Protein AF-A0A927PCP2-F1 (afdb_monomer_lite)

Sequence (183 aa):
MAFNLNYSAVYSHSNLFKKGDRIQKQPEGDLINIAMAGEIKGCAGSTKFDSDGLSLGCVSLVKDGVVENYFGSNRFGQYLGETPTGDMRCMQVSSGSVKEVKGNYLEVLSMSGLQVDFFNDYIGGEVRLAYWHEDDKVTPVTGVAISGKLSEVLNHISLSEQTAVHNGYTGPAKAVLSHMAIF

pLDDT: mean 95.2, std 3.71, range [65.19, 98.31]

Structure (mmCIF, N/CA/C/O backbone):
data_AF-A0A927PCP2-F1
#
_entry.id   AF-A0A927PCP2-F1
#
loop_
_atom_site.group_PDB
_atom_site.id
_atom_site.type_symbol
_atom_site.label_atom_id
_atom_site.label_alt_id
_atom_site.label_comp_id
_atom_site.label_asym_id
_atom_site.label_entity_id
_atom_site.label_seq_id
_atom_site.pdbx_PDB_ins_code
_atom_site.Cartn_x
_atom_site.Cartn_y
_atom_site.Cartn_z
_atom_site.occupancy
_atom_site.B_iso_or_equiv
_atom_site.auth_seq_id
_atom_site.auth_comp_id
_atom_site.auth_asym_id
_atom_site.auth_atom_id
_atom_site.pdbx_PDB_model_num
ATOM 1 N N . MET A 1 1 ? -5.812 -1.232 1.367 1.00 65.19 1 MET A N 1
ATOM 2 C CA . MET A 1 1 ? -5.555 -2.082 2.549 1.00 65.19 1 MET A CA 1
ATOM 3 C C . MET A 1 1 ? -6.058 -1.468 3.853 1.00 65.19 1 MET A C 1
ATOM 5 O O . MET A 1 1 ? -6.936 -2.074 4.440 1.00 65.19 1 MET A O 1
ATOM 9 N N . ALA A 1 2 ? -5.608 -0.278 4.284 1.00 71.06 2 ALA A N 1
ATOM 10 C CA . ALA A 1 2 ? -6.050 0.299 5.567 1.00 71.06 2 ALA A CA 1
ATOM 11 C C . ALA A 1 2 ? -7.578 0.398 5.723 1.00 71.06 2 ALA A C 1
ATOM 13 O O . ALA A 1 2 ? -8.092 0.011 6.758 1.00 71.06 2 ALA A O 1
ATOM 14 N N . PHE A 1 3 ? -8.324 0.791 4.683 1.00 85.12 3 PHE A N 1
ATOM 15 C CA . PHE A 1 3 ? -9.796 0.815 4.743 1.00 85.12 3 PHE A CA 1
ATOM 16 C C . PHE A 1 3 ? -10.423 -0.529 5.162 1.00 85.12 3 PHE A C 1
ATOM 18 O O . PHE A 1 3 ? -11.436 -0.545 5.849 1.00 85.12 3 PHE A O 1
ATOM 25 N N . ASN A 1 4 ? -9.796 -1.656 4.810 1.00 92.00 4 ASN A N 1
ATOM 26 C CA . ASN A 1 4 ? -10.259 -2.981 5.213 1.00 92.00 4 ASN A CA 1
ATOM 27 C C . ASN A 1 4 ? -10.202 -3.188 6.736 1.00 92.00 4 ASN A C 1
ATOM 29 O O . ASN A 1 4 ? -11.000 -3.931 7.282 1.00 92.00 4 ASN A O 1
ATOM 33 N N . LEU A 1 5 ? -9.290 -2.497 7.417 1.00 96.19 5 LEU A N 1
ATOM 34 C CA . LEU A 1 5 ? -9.093 -2.550 8.865 1.00 96.19 5 LEU A CA 1
ATOM 35 C C . LEU A 1 5 ? -9.783 -1.378 9.583 1.00 96.19 5 LEU A C 1
ATOM 37 O O . LEU A 1 5 ? -9.513 -1.120 10.755 1.00 96.19 5 LEU A O 1
ATOM 41 N N . ASN A 1 6 ? -10.649 -0.634 8.887 1.00 97.06 6 ASN A N 1
ATOM 42 C CA . ASN A 1 6 ? -11.429 0.431 9.501 1.00 97.06 6 ASN A CA 1
ATOM 43 C C . ASN A 1 6 ? -12.640 -0.151 10.252 1.00 97.06 6 ASN A C 1
ATOM 45 O O . ASN A 1 6 ? -13.311 -1.046 9.741 1.00 97.06 6 ASN A O 1
ATOM 49 N N . TYR A 1 7 ? -12.976 0.395 11.422 1.00 97.56 7 TYR A N 1
ATOM 50 C CA . TYR A 1 7 ? -14.116 -0.031 12.236 1.00 97.56 7 TYR A CA 1
ATOM 51 C C . TYR A 1 7 ? -15.427 -0.064 11.448 1.00 97.56 7 TYR A C 1
ATOM 53 O O . TYR A 1 7 ? -16.217 -0.985 11.632 1.00 97.56 7 TYR A O 1
ATOM 61 N N . SER A 1 8 ? -15.653 0.892 10.540 1.00 96.62 8 SER A N 1
ATOM 62 C CA . SER A 1 8 ? -16.855 0.890 9.697 1.00 96.62 8 SER A CA 1
ATOM 63 C C . SER A 1 8 ? -16.938 -0.356 8.813 1.00 96.62 8 SER A C 1
ATOM 65 O O . SER A 1 8 ? -17.989 -0.988 8.772 1.00 96.62 8 SER A O 1
ATOM 67 N N . ALA A 1 9 ? -15.825 -0.753 8.187 1.00 96.75 9 ALA A N 1
ATOM 68 C CA . ALA A 1 9 ? -15.740 -1.933 7.330 1.00 96.75 9 ALA A CA 1
ATOM 69 C C . ALA A 1 9 ? -15.866 -3.243 8.123 1.00 96.75 9 ALA A C 1
ATOM 71 O O . ALA A 1 9 ? -16.466 -4.201 7.636 1.00 96.75 9 ALA A O 1
ATOM 72 N N . VAL A 1 10 ? -15.315 -3.279 9.343 1.00 97.31 10 VAL A N 1
ATOM 73 C CA . VAL A 1 10 ? -15.440 -4.423 10.260 1.00 97.31 10 VAL A CA 1
ATOM 74 C C . VAL A 1 10 ? -16.887 -4.589 10.720 1.00 97.31 10 VAL A C 1
ATOM 76 O O . VAL A 1 10 ? -17.427 -5.693 10.675 1.00 97.31 10 VAL A O 1
ATOM 79 N N . TYR A 1 11 ? -17.534 -3.490 11.115 1.00 97.31 11 TYR A N 1
ATOM 80 C CA . TYR A 1 11 ? -18.927 -3.484 11.554 1.00 97.31 11 TYR A CA 1
ATOM 81 C C . TYR A 1 11 ? -19.891 -3.905 10.440 1.00 97.31 11 TYR A C 1
ATOM 83 O O . TYR A 1 11 ? -20.804 -4.687 10.684 1.00 97.31 11 TYR A O 1
ATOM 91 N N . SER A 1 12 ? -19.678 -3.438 9.206 1.00 96.75 12 SER A N 1
ATOM 92 C CA . SER A 1 12 ? -20.493 -3.835 8.052 1.00 96.75 12 SER A CA 1
ATOM 93 C C . SER A 1 12 ? -20.141 -5.209 7.476 1.00 96.75 12 SER A C 1
ATOM 95 O O . SER A 1 12 ? -20.720 -5.593 6.463 1.00 96.75 12 SER A O 1
ATOM 97 N N . HIS A 1 13 ? -19.187 -5.934 8.073 1.00 95.31 13 HIS A N 1
ATOM 98 C CA . HIS A 1 13 ? -18.687 -7.225 7.586 1.00 95.31 13 HIS A CA 1
ATOM 99 C C . HIS A 1 13 ? -18.197 -7.199 6.128 1.00 95.31 13 HIS A C 1
ATOM 101 O O . HIS A 1 13 ? -18.255 -8.203 5.421 1.00 95.31 13 HIS A O 1
ATOM 107 N N . SER A 1 14 ? -17.709 -6.044 5.672 1.00 93.94 14 SER A N 1
ATOM 108 C CA . SER A 1 14 ? -17.105 -5.880 4.345 1.00 93.94 14 SER A CA 1
ATOM 109 C C . SER A 1 14 ? -15.580 -5.965 4.387 1.00 93.94 14 SER A C 1
ATOM 111 O O . SER A 1 14 ? -14.922 -5.857 3.351 1.00 93.94 14 SER A O 1
ATOM 113 N N . ASN A 1 15 ? -14.995 -6.101 5.580 1.00 94.56 15 ASN A N 1
ATOM 114 C CA . ASN A 1 15 ? -13.576 -6.370 5.724 1.00 94.56 15 ASN A CA 1
ATOM 115 C C . ASN A 1 15 ? -13.230 -7.796 5.279 1.00 94.56 15 ASN A C 1
ATOM 117 O O . ASN A 1 15 ? -14.027 -8.725 5.356 1.00 94.56 15 ASN A O 1
ATOM 121 N N . LEU A 1 16 ? -11.994 -7.945 4.828 1.00 92.94 16 LEU A N 1
ATOM 122 C CA . LEU A 1 16 ? -11.395 -9.194 4.377 1.00 92.94 16 LEU A CA 1
ATOM 123 C C . LEU A 1 16 ? -10.591 -9.833 5.494 1.00 92.94 16 LEU A C 1
ATOM 125 O O . LEU A 1 16 ? -10.661 -11.038 5.699 1.00 92.94 16 LEU A O 1
ATOM 129 N N . PHE A 1 17 ? -9.826 -9.001 6.197 1.00 95.06 17 PHE A N 1
ATOM 130 C CA . PHE A 1 17 ? -8.878 -9.434 7.202 1.00 95.06 17 PHE A CA 1
ATOM 131 C C . PHE A 1 17 ? -9.382 -9.117 8.598 1.00 95.06 17 PHE A C 1
ATOM 133 O O . PHE A 1 17 ? -9.967 -8.056 8.848 1.00 95.06 17 PHE A O 1
ATOM 140 N N . LYS A 1 18 ? -9.108 -10.037 9.514 1.00 96.38 18 LYS A N 1
ATOM 141 C CA . LYS A 1 18 ? -9.358 -9.910 10.941 1.00 96.38 18 LYS A CA 1
ATOM 142 C C . LYS A 1 18 ? -8.046 -9.789 11.713 1.00 96.38 18 LYS A C 1
ATOM 144 O O . LYS A 1 18 ? -6.991 -10.171 11.217 1.00 96.38 18 LYS A O 1
ATOM 149 N N . LYS A 1 19 ? -8.106 -9.280 12.947 1.00 97.38 19 LYS A N 1
ATOM 150 C CA . LYS A 1 19 ? -6.966 -9.318 13.881 1.00 97.38 19 LYS A CA 1
ATOM 151 C C . LYS A 1 19 ? -6.418 -10.749 13.979 1.00 97.38 19 LYS A C 1
ATOM 153 O O . LYS A 1 19 ? -7.185 -11.689 14.171 1.00 97.38 19 LYS A O 1
ATOM 158 N N . GLY A 1 20 ? -5.102 -10.893 13.848 1.00 98.00 20 GLY A N 1
ATOM 159 C CA . GLY A 1 20 ? -4.393 -12.172 13.805 1.00 98.00 20 GLY A CA 1
ATOM 160 C C . GLY A 1 20 ? -4.221 -12.769 12.404 1.00 98.00 20 GLY A C 1
ATOM 161 O O . GLY A 1 20 ? -3.394 -13.668 12.240 1.00 98.00 20 GLY A O 1
ATOM 162 N N . ASP A 1 21 ? -4.932 -12.269 11.388 1.00 97.25 21 ASP A N 1
ATOM 163 C CA . ASP A 1 21 ? -4.753 -12.753 10.021 1.00 97.25 21 ASP A CA 1
ATOM 164 C C . ASP A 1 21 ? -3.398 -12.326 9.458 1.00 97.25 21 ASP A C 1
ATOM 166 O O . ASP A 1 21 ? -2.909 -11.213 9.676 1.00 97.25 21 ASP A O 1
ATOM 170 N N . ARG A 1 22 ? -2.800 -13.230 8.682 1.00 96.06 22 ARG A N 1
ATOM 171 C CA . ARG A 1 22 ? -1.542 -12.998 7.975 1.00 96.06 22 ARG A CA 1
ATOM 172 C C . ARG A 1 22 ? -1.822 -12.467 6.579 1.00 96.06 22 ARG A C 1
ATOM 174 O O . ARG A 1 22 ? -2.447 -13.152 5.771 1.00 96.06 22 ARG A O 1
ATOM 181 N N . ILE A 1 23 ? -1.303 -11.282 6.287 1.00 94.38 23 ILE A N 1
ATOM 182 C CA . ILE A 1 23 ? -1.322 -10.696 4.943 1.00 94.38 23 ILE A CA 1
ATOM 183 C C . ILE A 1 23 ? -0.157 -11.247 4.123 1.00 94.38 23 ILE A C 1
ATOM 185 O O . ILE A 1 23 ? -0.325 -11.559 2.947 1.00 94.38 23 ILE A O 1
ATOM 189 N N . GLN A 1 24 ? 1.001 -11.420 4.765 1.00 95.38 24 GLN A N 1
ATOM 190 C CA . GLN A 1 24 ? 2.142 -12.149 4.216 1.00 95.38 24 GLN A CA 1
ATOM 191 C C . GLN A 1 24 ? 2.174 -13.543 4.844 1.00 95.38 24 GLN A C 1
ATOM 193 O O . GLN A 1 24 ? 2.356 -13.697 6.054 1.00 95.38 24 GLN A O 1
ATOM 198 N N . LYS A 1 25 ? 1.945 -14.581 4.035 1.00 93.50 25 LYS A N 1
ATOM 199 C CA . LYS A 1 25 ? 1.872 -15.965 4.535 1.00 93.50 25 LYS A CA 1
ATOM 200 C C . LYS A 1 25 ? 3.260 -16.568 4.721 1.00 93.50 25 LYS A C 1
ATOM 202 O O . LYS A 1 25 ? 3.492 -17.250 5.717 1.00 93.50 25 LYS A O 1
ATOM 207 N N . GLN A 1 26 ? 4.146 -16.319 3.762 1.00 94.38 26 GLN A N 1
ATOM 208 C CA . GLN A 1 26 ? 5.502 -16.860 3.688 1.00 94.38 26 GLN A CA 1
ATOM 209 C C . GLN A 1 26 ? 6.422 -15.758 3.147 1.00 94.38 26 GLN A C 1
ATOM 211 O O . GLN A 1 26 ? 6.772 -15.787 1.974 1.00 94.38 26 GLN A O 1
ATOM 216 N N . PRO A 1 27 ? 6.714 -14.719 3.951 1.00 95.62 27 PRO A N 1
ATOM 217 C CA . PRO A 1 27 ? 7.514 -13.596 3.487 1.00 95.62 27 PRO A CA 1
ATOM 218 C C . PRO A 1 27 ? 8.968 -14.020 3.255 1.00 95.62 27 PRO A C 1
ATOM 220 O O . PRO A 1 27 ? 9.615 -14.555 4.155 1.00 95.62 27 PRO A O 1
ATOM 223 N N . GLU A 1 28 ? 9.470 -13.730 2.061 1.00 96.12 28 GLU A N 1
ATOM 224 C CA . GLU A 1 28 ? 10.886 -13.797 1.682 1.00 96.12 28 GLU A CA 1
ATOM 225 C C . GLU A 1 28 ? 11.480 -12.393 1.456 1.00 96.12 28 GLU A C 1
ATOM 227 O O . GLU A 1 28 ? 12.696 -12.216 1.498 1.00 96.12 28 GLU A O 1
ATOM 232 N N . GLY A 1 29 ? 10.620 -11.393 1.237 1.00 95.31 29 GLY A N 1
ATOM 233 C CA . GLY A 1 29 ? 10.967 -9.977 1.159 1.00 95.31 29 GLY A CA 1
ATOM 234 C C . GLY A 1 29 ? 10.813 -9.231 2.490 1.00 95.31 29 GLY A C 1
ATOM 235 O O . GLY A 1 29 ? 10.796 -9.818 3.574 1.00 95.31 29 GLY A O 1
ATOM 236 N N . ASP A 1 30 ? 10.678 -7.909 2.401 1.00 97.25 30 ASP A N 1
ATOM 237 C CA . ASP A 1 30 ? 10.494 -7.041 3.560 1.00 97.25 30 ASP A CA 1
ATOM 238 C C . ASP A 1 30 ? 9.133 -7.290 4.231 1.00 97.25 30 ASP A C 1
ATOM 240 O O . ASP A 1 30 ? 8.088 -7.443 3.585 1.00 97.25 30 ASP A O 1
ATOM 244 N N . LEU A 1 31 ? 9.133 -7.284 5.564 1.00 97.38 31 LEU A N 1
ATOM 245 C CA . LEU A 1 31 ? 7.914 -7.418 6.352 1.00 97.38 31 LEU A CA 1
ATOM 246 C C . LEU A 1 31 ? 7.094 -6.126 6.322 1.00 97.38 31 LEU A C 1
ATOM 248 O O . LEU A 1 31 ? 7.558 -5.043 6.696 1.00 97.38 31 LEU A O 1
ATOM 252 N N . ILE A 1 32 ? 5.830 -6.259 5.932 1.00 96.88 32 ILE A N 1
ATOM 253 C CA . ILE A 1 32 ? 4.899 -5.144 5.826 1.00 96.88 32 ILE A CA 1
ATOM 254 C C . ILE A 1 32 ? 4.478 -4.711 7.225 1.00 96.88 32 ILE A C 1
ATOM 256 O O . ILE A 1 32 ? 3.895 -5.474 7.996 1.00 96.88 32 ILE A O 1
ATOM 260 N N . ASN A 1 33 ? 4.732 -3.441 7.514 1.00 98.06 33 ASN A N 1
ATOM 261 C CA . ASN A 1 33 ? 4.325 -2.772 8.736 1.00 98.06 33 ASN A CA 1
ATOM 262 C C . ASN A 1 33 ? 3.544 -1.512 8.355 1.00 98.06 33 ASN A C 1
ATOM 264 O O . ASN A 1 33 ? 4.055 -0.672 7.610 1.00 98.06 33 ASN A O 1
ATOM 268 N N . ILE A 1 34 ? 2.300 -1.405 8.826 1.00 97.94 34 ILE A N 1
ATOM 269 C CA . ILE A 1 34 ? 1.374 -0.320 8.485 1.00 97.94 34 ILE A CA 1
ATOM 270 C C . ILE A 1 34 ? 0.776 0.246 9.765 1.00 97.94 34 ILE A C 1
ATOM 272 O O . ILE A 1 34 ? 0.205 -0.492 10.566 1.00 97.94 34 ILE A O 1
ATOM 276 N N . ALA A 1 35 ? 0.819 1.564 9.906 1.00 98.00 35 ALA A N 1
ATOM 277 C CA . ALA A 1 35 ? 0.132 2.299 10.955 1.00 98.00 35 ALA A CA 1
ATOM 278 C C . ALA A 1 35 ? -0.773 3.387 10.366 1.00 98.00 35 ALA A C 1
ATOM 280 O O . ALA A 1 35 ? -0.564 3.863 9.249 1.00 98.00 35 ALA A O 1
ATOM 281 N N . MET A 1 36 ? -1.773 3.796 11.141 1.00 97.56 36 MET A N 1
ATOM 282 C CA . MET A 1 36 ? -2.520 5.030 10.911 1.00 97.56 36 MET A CA 1
ATOM 283 C C . MET A 1 36 ? -2.173 6.022 12.012 1.00 97.56 36 MET A C 1
ATOM 285 O O . MET A 1 36 ? -2.083 5.639 13.177 1.00 97.56 36 MET A O 1
ATOM 289 N N . ALA A 1 37 ? -1.991 7.288 11.652 1.00 96.56 37 ALA A N 1
ATOM 290 C CA . ALA A 1 37 ? -1.670 8.350 12.591 1.00 96.56 37 ALA A CA 1
ATOM 291 C C . ALA A 1 37 ? -2.531 9.594 12.361 1.00 96.56 37 ALA A C 1
ATOM 293 O O . ALA A 1 37 ? -2.965 9.890 11.241 1.00 96.56 37 ALA A O 1
ATOM 294 N N . GLY A 1 38 ? -2.758 10.328 13.447 1.00 95.81 38 GLY A N 1
ATOM 295 C CA . GLY A 1 38 ? -3.403 11.633 13.435 1.00 95.81 38 GLY A CA 1
ATOM 296 C C . GLY A 1 38 ? -2.536 12.712 12.812 1.00 95.81 38 GLY A C 1
ATOM 297 O O . GLY A 1 38 ? -3.034 13.539 12.059 1.00 95.81 38 GLY A O 1
ATOM 298 N N . GLU A 1 39 ? -1.232 12.688 13.082 1.00 94.12 39 GLU A N 1
ATOM 299 C CA . GLU A 1 39 ? -0.318 13.747 12.672 1.00 94.12 39 GLU A CA 1
ATOM 300 C C . GLU A 1 39 ? 1.011 13.182 12.173 1.00 94.12 39 GLU A C 1
ATOM 302 O O . GLU A 1 39 ? 1.731 12.489 12.889 1.00 94.12 39 GLU A O 1
ATOM 307 N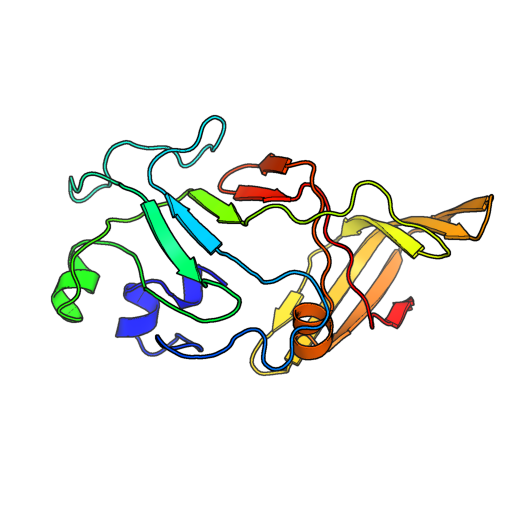 N . ILE A 1 40 ? 1.348 13.531 10.933 1.00 94.69 40 ILE A N 1
ATOM 308 C CA . ILE A 1 40 ? 2.630 13.246 10.292 1.00 94.69 40 ILE A CA 1
ATOM 309 C C . ILE A 1 40 ? 3.094 14.510 9.567 1.00 94.69 40 ILE A C 1
ATOM 311 O O . ILE A 1 40 ? 2.347 15.127 8.800 1.00 94.69 40 ILE A O 1
ATOM 315 N N . LYS A 1 41 ? 4.353 14.904 9.773 1.00 92.44 41 LYS A N 1
ATOM 316 C CA . LYS A 1 41 ? 4.931 16.077 9.105 1.00 92.44 41 LYS A CA 1
ATOM 317 C C . LYS A 1 41 ? 4.823 15.937 7.579 1.00 92.44 41 LYS A C 1
ATOM 319 O O . LYS A 1 41 ? 5.326 14.977 7.008 1.00 92.44 41 LYS A O 1
ATOM 324 N N . GLY A 1 42 ? 4.188 16.914 6.931 1.00 91.69 42 GLY A N 1
ATOM 325 C CA . GLY A 1 42 ? 3.993 16.948 5.476 1.00 91.69 42 GLY A CA 1
ATOM 326 C C . GLY A 1 42 ? 2.785 16.158 4.957 1.00 91.69 42 GLY A C 1
ATOM 327 O O . GLY A 1 42 ? 2.447 16.303 3.786 1.00 91.69 42 GLY A O 1
ATOM 328 N N . CYS A 1 43 ? 2.113 15.359 5.795 1.00 94.12 43 CYS A N 1
ATOM 329 C CA . CYS A 1 43 ? 0.882 14.672 5.409 1.00 94.12 43 CYS A CA 1
ATOM 330 C C . CYS A 1 43 ? -0.289 15.666 5.395 1.00 94.12 43 CYS A C 1
ATOM 332 O O . CYS A 1 43 ? -0.540 16.356 6.384 1.00 94.12 43 CYS A O 1
ATOM 334 N N . ALA A 1 44 ? -1.035 15.714 4.292 1.00 92.62 44 ALA A N 1
ATOM 335 C CA . ALA A 1 44 ? -2.173 16.622 4.122 1.00 92.62 44 ALA A CA 1
ATOM 336 C C . ALA A 1 44 ? -3.361 16.278 5.042 1.00 92.62 44 ALA A C 1
ATOM 338 O O . ALA A 1 44 ? -4.209 17.124 5.305 1.00 92.62 44 ALA A O 1
ATOM 339 N N . GLY A 1 45 ? -3.427 15.032 5.523 1.00 91.75 45 GLY A N 1
ATOM 340 C CA . GLY A 1 45 ? -4.465 14.547 6.435 1.00 91.75 45 GLY A CA 1
ATOM 341 C C . GLY A 1 45 ? -4.195 14.822 7.916 1.00 91.75 45 GLY A C 1
ATOM 342 O O . GLY A 1 45 ? -4.993 14.390 8.745 1.00 91.75 45 GLY A O 1
ATOM 343 N N . SER A 1 46 ? -3.087 15.491 8.249 1.00 95.62 46 SER A N 1
ATOM 344 C CA . SER A 1 46 ? -2.668 15.696 9.634 1.00 95.62 46 SER A CA 1
ATOM 345 C C . SER A 1 46 ? -3.633 16.592 10.408 1.00 95.62 46 SER A C 1
ATOM 347 O O . SER A 1 46 ? -3.881 17.734 10.026 1.00 95.62 46 SER A O 1
ATOM 349 N N . THR A 1 47 ? -4.136 16.091 11.533 1.00 95.06 47 THR A N 1
ATOM 350 C CA . THR A 1 47 ? -4.980 16.827 12.477 1.00 95.06 47 THR A CA 1
ATOM 351 C C . THR A 1 47 ? -4.789 16.295 13.897 1.00 95.06 47 THR A C 1
ATOM 353 O O . THR A 1 47 ? -4.445 15.135 14.110 1.00 95.06 47 THR A O 1
ATOM 356 N N . LYS A 1 48 ? -5.017 17.151 14.896 1.00 93.75 48 LYS A N 1
ATOM 357 C CA . LYS A 1 48 ? -4.915 16.783 16.317 1.00 93.75 48 LYS A CA 1
ATOM 358 C C . LYS A 1 48 ? -6.157 16.057 16.830 1.00 93.75 48 LYS A C 1
ATOM 360 O O . LYS A 1 48 ? -6.057 15.302 17.793 1.00 93.75 48 LYS A O 1
ATOM 365 N N . PHE A 1 49 ? -7.305 16.297 16.205 1.00 95.69 49 PHE A N 1
ATOM 366 C CA . PHE A 1 49 ? -8.580 15.685 16.557 1.00 95.69 49 PHE A CA 1
ATOM 367 C C . PHE A 1 49 ? -9.470 15.501 15.324 1.00 95.69 49 PHE A C 1
ATOM 369 O O . PHE A 1 49 ? -9.286 16.188 14.313 1.00 95.69 49 PHE A O 1
ATOM 376 N N . ASP A 1 50 ? -10.406 14.558 15.399 1.00 94.81 50 ASP A N 1
ATOM 377 C CA . ASP A 1 50 ? -11.402 14.311 14.352 1.00 94.81 50 ASP A CA 1
ATOM 378 C C . ASP A 1 50 ? -12.715 15.088 14.572 1.00 94.81 50 ASP A C 1
ATOM 380 O O . ASP A 1 50 ? -12.829 15.929 15.466 1.00 94.81 50 ASP A O 1
ATOM 384 N N . SER A 1 51 ? -13.719 14.829 13.729 1.00 94.12 51 SER A N 1
ATOM 385 C CA . SER A 1 51 ? -15.032 15.481 13.803 1.00 94.12 51 SER A CA 1
ATOM 386 C C . SER A 1 51 ? -15.848 15.119 15.046 1.00 94.12 51 SER A C 1
ATOM 388 O O . SER A 1 51 ? -16.778 15.853 15.374 1.00 94.12 51 SER A O 1
ATOM 390 N N . ASP A 1 52 ? -15.507 14.026 15.731 1.00 93.56 52 ASP A N 1
ATOM 391 C CA . ASP A 1 52 ? -16.137 13.618 16.990 1.00 93.56 52 ASP A CA 1
ATOM 392 C C . ASP A 1 52 ? -15.437 14.264 18.205 1.00 93.56 52 ASP A C 1
ATOM 394 O O . ASP A 1 52 ? -15.877 14.095 19.343 1.00 93.56 52 ASP A O 1
ATOM 398 N N . GLY A 1 53 ? -14.348 15.013 17.978 1.00 94.81 53 GLY A N 1
ATOM 399 C CA . GLY A 1 53 ? -13.533 15.637 19.019 1.00 94.81 53 GLY A CA 1
ATOM 400 C C . GLY A 1 53 ? -12.539 14.682 19.687 1.00 94.81 53 GLY A C 1
ATOM 401 O O . GLY A 1 53 ? -11.952 15.038 20.711 1.00 94.81 53 GLY A O 1
ATOM 402 N N . LEU A 1 54 ? -12.325 13.481 19.134 1.00 95.38 54 LEU A N 1
ATOM 403 C CA . LEU A 1 54 ? -11.339 12.535 19.656 1.00 95.38 54 LEU A CA 1
ATOM 404 C C . LEU A 1 54 ? -9.929 12.992 19.306 1.00 95.38 54 LEU A C 1
ATOM 406 O O . LEU A 1 54 ? -9.639 13.295 18.152 1.00 95.38 54 LEU A O 1
ATOM 410 N N . SER A 1 55 ? -9.034 12.988 20.294 1.00 95.56 55 SER A N 1
ATOM 411 C CA . SER A 1 55 ? -7.608 13.221 20.052 1.00 95.56 55 SER A CA 1
ATOM 412 C C . SER A 1 55 ? -7.009 12.066 19.257 1.00 95.56 55 SER A C 1
ATOM 414 O O . SER A 1 55 ? -7.187 10.904 19.620 1.00 95.56 55 SER A O 1
ATOM 416 N N . LEU A 1 56 ? -6.279 12.387 18.190 1.00 96.62 56 LEU A N 1
ATOM 417 C CA . LEU A 1 56 ? -5.713 11.384 17.296 1.00 96.62 56 LEU A CA 1
ATOM 418 C C . LEU A 1 56 ? -4.271 11.051 17.679 1.00 96.62 56 LEU A C 1
ATOM 420 O O . LEU A 1 56 ? -3.408 11.926 17.748 1.00 96.62 56 LEU A O 1
ATOM 424 N N . GLY A 1 57 ? -4.022 9.763 17.908 1.00 95.25 57 GLY A N 1
ATOM 425 C CA . GLY A 1 57 ? -2.701 9.215 18.206 1.00 95.25 57 GLY A CA 1
ATOM 426 C C . GLY A 1 57 ? -2.072 8.520 17.000 1.00 95.25 57 GLY A C 1
ATOM 427 O O . GLY A 1 57 ? -2.157 8.992 15.868 1.00 95.25 57 GLY A O 1
ATOM 428 N N . CYS A 1 58 ? -1.436 7.379 17.256 1.00 96.19 58 CYS A N 1
ATOM 429 C CA . CYS A 1 58 ? -0.908 6.472 16.243 1.00 96.19 58 CYS A CA 1
ATOM 430 C C . CYS A 1 58 ? -1.299 5.039 16.611 1.00 96.19 58 CYS A C 1
ATOM 432 O O . CYS A 1 58 ? -1.200 4.656 17.778 1.00 96.19 58 CYS A O 1
ATOM 434 N N . VAL A 1 59 ? -1.753 4.262 15.630 1.00 97.44 59 VAL A N 1
ATOM 435 C CA . VAL A 1 59 ? -2.203 2.879 15.809 1.00 97.4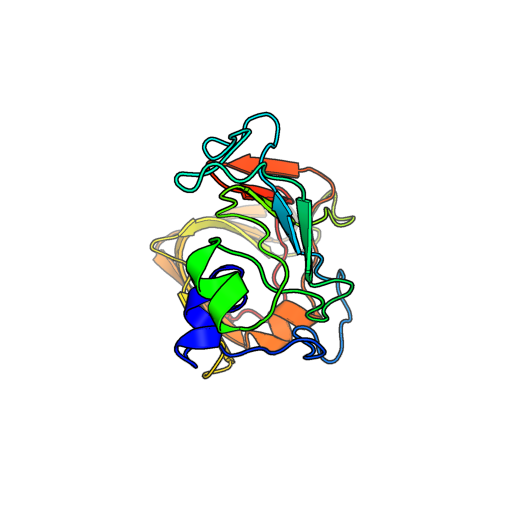4 59 VAL A CA 1
ATOM 436 C C . VAL A 1 59 ? -1.544 1.993 14.763 1.00 97.44 59 VAL A C 1
ATOM 438 O O . VAL A 1 59 ? -1.740 2.182 13.561 1.00 97.44 59 VAL A O 1
ATOM 441 N N . SER A 1 60 ? -0.785 1.004 15.236 1.00 97.88 60 SER A N 1
ATOM 442 C CA . SER A 1 60 ? -0.241 -0.081 14.416 1.00 97.88 60 SER A CA 1
ATOM 443 C C . SER A 1 60 ? -1.382 -0.985 13.951 1.00 97.88 60 SER A C 1
ATOM 445 O O . SER A 1 60 ? -2.071 -1.583 14.776 1.00 97.88 60 SER A O 1
ATOM 447 N N . LEU A 1 61 ? -1.614 -1.050 12.639 1.00 98.06 61 LEU A N 1
ATOM 448 C CA . LEU A 1 61 ? -2.647 -1.888 12.028 1.00 98.06 61 LEU A CA 1
ATOM 449 C C . LEU A 1 61 ? -2.097 -3.239 11.589 1.00 98.06 61 LEU A C 1
ATOM 451 O O . LEU A 1 61 ? -2.753 -4.262 11.767 1.00 98.06 61 LEU A O 1
ATOM 455 N N . VAL A 1 62 ? -0.909 -3.227 10.990 1.00 98.31 62 VAL A N 1
ATOM 456 C CA . VAL A 1 62 ? -0.206 -4.418 10.525 1.00 98.31 62 VAL A CA 1
ATOM 457 C C . VAL A 1 62 ? 1.195 -4.369 11.088 1.00 98.31 62 VAL A C 1
ATOM 459 O O . VAL A 1 62 ? 1.898 -3.379 10.881 1.00 98.31 62 VAL A O 1
ATOM 462 N N . LYS A 1 63 ? 1.593 -5.447 11.751 1.00 98.25 63 LYS A N 1
ATOM 463 C CA . LYS A 1 63 ? 2.928 -5.628 12.294 1.00 98.25 63 LYS A CA 1
ATOM 464 C C . LYS A 1 63 ? 3.499 -6.942 11.795 1.00 98.25 63 LYS A C 1
ATOM 466 O O . LYS A 1 63 ? 2.856 -7.981 11.926 1.00 98.25 63 LYS A O 1
ATOM 471 N N . ASP A 1 64 ? 4.684 -6.881 11.203 1.00 97.25 64 ASP A N 1
ATOM 472 C CA . ASP A 1 64 ? 5.396 -8.044 10.673 1.00 97.25 64 ASP A CA 1
ATOM 473 C C . ASP A 1 64 ? 4.527 -8.916 9.741 1.00 97.25 64 ASP A C 1
ATOM 475 O O . ASP A 1 64 ? 4.511 -10.145 9.823 1.00 97.25 64 ASP A O 1
ATOM 479 N N . GLY A 1 65 ? 3.739 -8.264 8.875 1.00 96.88 65 GLY A N 1
ATOM 480 C CA . GLY A 1 65 ? 2.826 -8.923 7.938 1.00 96.88 65 GLY A CA 1
ATOM 481 C C . GLY A 1 65 ? 1.535 -9.483 8.556 1.00 96.88 65 GLY A C 1
ATOM 482 O O . GLY A 1 65 ? 0.766 -10.140 7.848 1.00 96.88 65 GLY A O 1
ATOM 483 N N . VAL A 1 66 ? 1.266 -9.227 9.840 1.00 98.00 66 VAL A N 1
ATOM 484 C CA . VAL A 1 66 ? 0.093 -9.719 10.585 1.00 98.00 66 VAL A CA 1
ATOM 485 C C . VAL A 1 66 ? -0.800 -8.559 11.016 1.00 98.00 66 VAL A C 1
ATOM 487 O O . VAL A 1 66 ? -0.311 -7.538 11.493 1.00 98.00 66 VAL A O 1
ATOM 490 N N . VAL A 1 67 ? -2.118 -8.701 10.875 1.00 98.19 67 VAL A N 1
ATOM 491 C CA . VAL A 1 67 ? -3.077 -7.696 11.360 1.00 98.19 67 VAL A CA 1
ATOM 492 C C . VAL A 1 67 ? -3.087 -7.676 12.886 1.00 98.19 67 VAL A C 1
ATOM 494 O O . VAL A 1 67 ? -3.400 -8.679 13.524 1.00 98.19 67 VAL A O 1
ATOM 497 N N . GLU A 1 68 ? -2.803 -6.519 13.472 1.00 97.75 68 GLU A N 1
ATOM 498 C CA . GLU A 1 68 ? -2.740 -6.321 14.922 1.00 97.75 68 GLU A CA 1
ATOM 499 C C . GLU A 1 68 ? -3.991 -5.606 15.443 1.00 97.75 68 GLU A C 1
ATOM 501 O O . GLU A 1 68 ? -4.643 -6.083 16.373 1.00 97.75 68 GLU A O 1
ATOM 506 N N . ASN A 1 69 ? -4.368 -4.490 14.809 1.00 97.50 69 ASN A N 1
ATOM 507 C CA . ASN A 1 69 ? -5.482 -3.652 15.248 1.00 97.50 69 ASN A CA 1
ATOM 508 C C . ASN A 1 69 ? -6.380 -3.187 14.100 1.00 97.50 69 ASN A C 1
ATOM 510 O O . ASN A 1 69 ? -6.071 -3.316 12.915 1.00 97.50 69 ASN A O 1
ATOM 514 N N . TYR A 1 70 ? -7.497 -2.591 14.503 1.00 97.44 70 TYR A N 1
ATOM 515 C CA . TYR A 1 70 ? -8.376 -1.805 13.650 1.00 97.44 70 TYR A CA 1
ATOM 516 C C . TYR A 1 70 ? -8.319 -0.334 14.081 1.00 97.44 70 TYR A C 1
ATOM 518 O O . TYR A 1 70 ? -7.734 -0.005 15.114 1.00 97.44 70 TYR A O 1
ATOM 526 N N . PHE A 1 71 ? -8.935 0.549 13.301 1.00 97.12 71 PHE A N 1
ATOM 527 C CA . PHE A 1 71 ? -9.038 1.973 13.629 1.00 97.12 71 PHE A CA 1
ATOM 528 C C . PHE A 1 71 ? -10.338 2.588 13.117 1.00 97.12 71 PHE A C 1
ATOM 530 O O . PHE A 1 71 ? -10.947 2.074 12.184 1.00 97.12 71 PHE A O 1
ATOM 537 N N . GLY A 1 72 ? -10.724 3.742 13.647 1.00 95.50 72 GLY A N 1
ATOM 538 C CA . GLY A 1 72 ? -11.767 4.588 13.075 1.00 95.50 72 GLY A CA 1
ATOM 539 C C . GLY A 1 72 ? -12.541 5.390 14.115 1.00 95.50 72 GLY A C 1
ATOM 540 O O . GLY A 1 72 ? -12.184 5.428 15.295 1.00 95.50 72 GLY A O 1
ATOM 541 N N . SER A 1 73 ? -13.621 6.007 13.635 1.00 94.44 73 SER A N 1
ATOM 542 C CA . SER A 1 73 ? -14.517 6.901 14.375 1.00 94.44 73 SER A CA 1
ATOM 543 C C . SER A 1 73 ? -15.003 6.358 15.716 1.00 94.44 73 SER A C 1
ATOM 545 O O . SER A 1 73 ? -15.114 5.141 15.928 1.00 94.44 73 SER A O 1
ATOM 547 N N . ASN A 1 74 ? -15.428 7.288 16.574 1.00 96.44 74 ASN A N 1
ATOM 548 C CA . ASN A 1 74 ? -16.032 6.991 17.866 1.00 96.44 74 ASN A CA 1
ATOM 549 C C . ASN A 1 74 ? -17.211 6.024 17.748 1.00 96.44 74 ASN A C 1
ATOM 551 O O . ASN A 1 74 ? -17.268 5.004 18.435 1.00 96.44 74 ASN A O 1
ATOM 555 N N . ARG A 1 75 ? -18.136 6.329 16.832 1.00 96.06 75 ARG A N 1
ATOM 556 C CA . ARG A 1 75 ? -19.385 5.584 16.660 1.00 96.06 75 ARG A CA 1
ATOM 557 C C . ARG A 1 75 ? -19.141 4.092 16.438 1.00 96.06 75 ARG A C 1
ATOM 559 O O . ARG A 1 75 ? -19.711 3.267 17.144 1.00 96.06 75 ARG A O 1
ATOM 566 N N . PHE A 1 76 ? -18.309 3.744 15.456 1.00 97.00 76 PHE A N 1
ATOM 567 C CA . PHE A 1 76 ? -18.082 2.338 15.120 1.00 97.00 76 PHE A CA 1
ATOM 568 C C . PHE A 1 76 ? -17.186 1.625 16.134 1.00 97.00 76 PHE A C 1
ATOM 570 O O . PHE A 1 76 ? -17.409 0.443 16.379 1.00 97.00 76 PHE A O 1
ATOM 577 N N . GLY A 1 77 ? -16.239 2.333 16.766 1.00 96.56 77 GLY A N 1
ATOM 578 C CA . GLY A 1 77 ? -15.482 1.784 17.893 1.00 96.56 77 GLY A CA 1
ATOM 579 C C . GLY A 1 77 ? -16.418 1.311 19.008 1.00 96.56 77 GLY A C 1
ATOM 580 O O . GLY A 1 77 ? -16.363 0.152 19.412 1.00 96.56 77 GLY A O 1
ATOM 581 N N . GLN A 1 78 ? -17.381 2.153 19.403 1.00 96.75 78 GLN A N 1
ATOM 582 C CA . GLN A 1 78 ? -18.383 1.790 20.410 1.00 96.75 78 GLN A CA 1
ATOM 583 C C . GLN A 1 78 ? -19.273 0.617 19.985 1.00 96.75 78 GLN A C 1
ATOM 585 O O . GLN A 1 78 ? -19.530 -0.269 20.796 1.00 96.75 78 GLN A O 1
ATOM 590 N N . TYR A 1 79 ? -19.726 0.573 18.727 1.00 97.38 79 TYR A N 1
ATOM 591 C CA . TYR A 1 79 ? -20.554 -0.540 18.237 1.00 97.38 79 TYR A CA 1
ATOM 592 C C . TYR A 1 79 ? -19.827 -1.886 18.278 1.00 97.38 79 TYR A C 1
ATOM 594 O O . TYR A 1 79 ? -20.461 -2.915 18.496 1.00 97.38 79 TYR A O 1
ATOM 602 N N . LEU A 1 80 ? -18.510 -1.876 18.072 1.00 97.12 80 LEU A N 1
ATOM 603 C CA . LEU A 1 80 ? -17.664 -3.067 18.123 1.00 97.12 80 LEU A CA 1
ATOM 604 C C . LEU A 1 80 ? -17.151 -3.386 19.538 1.00 97.12 80 LEU A C 1
ATOM 606 O O . LEU A 1 80 ? -16.554 -4.442 19.730 1.00 97.12 80 LEU A O 1
ATOM 610 N N . GLY A 1 81 ? -17.364 -2.499 20.519 1.00 96.94 81 GLY A N 1
ATOM 611 C CA . GLY A 1 81 ? -16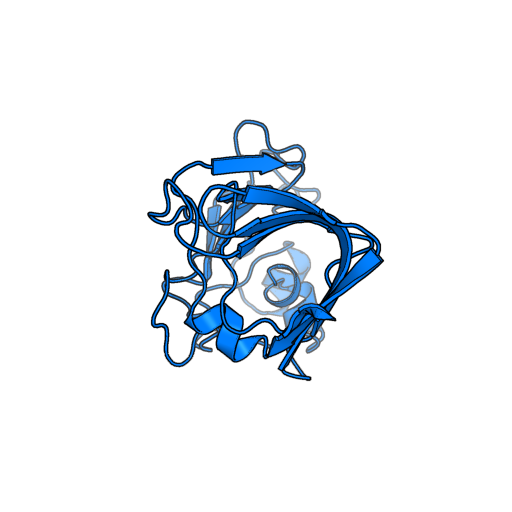.763 -2.607 21.854 1.00 96.94 81 GLY A CA 1
ATOM 612 C C . GLY A 1 81 ? -15.246 -2.370 21.871 1.00 96.94 81 GLY A C 1
ATOM 613 O O . GLY A 1 81 ? -14.573 -2.757 22.822 1.00 96.94 81 GLY A O 1
ATOM 614 N N . GLU A 1 82 ? -14.705 -1.755 20.820 1.00 96.12 82 GLU A N 1
ATOM 615 C CA . GLU A 1 82 ? -13.294 -1.400 20.684 1.00 96.12 82 GLU A CA 1
ATOM 616 C C . GLU A 1 82 ? -13.035 -0.004 21.265 1.00 96.12 82 GLU A C 1
ATOM 618 O O . GLU A 1 82 ? -13.911 0.865 21.256 1.00 96.12 82 GLU A O 1
ATOM 623 N N . THR A 1 83 ? -11.806 0.256 21.712 1.00 94.00 83 THR A N 1
ATOM 624 C CA . THR A 1 83 ? -11.402 1.610 22.111 1.00 94.00 83 THR A CA 1
ATOM 625 C C . THR A 1 83 ? -11.391 2.527 20.882 1.00 94.00 83 THR A C 1
ATOM 627 O O . THR A 1 83 ? -10.660 2.248 19.924 1.00 94.00 83 THR A O 1
ATOM 630 N N . PRO A 1 84 ? -12.153 3.636 20.870 1.00 93.19 84 PRO A N 1
ATOM 631 C CA . PRO A 1 84 ? -12.108 4.589 19.771 1.00 93.19 84 PRO A CA 1
ATOM 632 C C . PRO A 1 84 ? -10.708 5.156 19.546 1.00 93.19 84 PRO A C 1
ATOM 634 O O . PRO A 1 84 ? -10.077 5.664 20.470 1.00 93.19 84 PRO A O 1
ATOM 637 N N . THR A 1 85 ? -10.236 5.098 18.304 1.00 95.62 85 THR A N 1
ATOM 638 C CA . THR A 1 85 ? -8.931 5.652 17.904 1.00 95.62 85 THR A CA 1
ATOM 639 C C . THR A 1 85 ? -9.072 6.996 17.193 1.00 95.62 85 THR A C 1
ATOM 641 O O . THR A 1 85 ? -8.084 7.700 17.001 1.00 95.62 85 THR A O 1
ATOM 644 N N . GLY A 1 86 ? -10.293 7.299 16.746 1.00 95.00 86 GLY A N 1
ATOM 645 C CA . GLY A 1 86 ? -10.633 8.414 15.878 1.00 95.00 86 GLY A CA 1
ATOM 646 C C . GLY A 1 86 ? -10.327 8.158 14.400 1.00 95.00 86 GLY A C 1
ATOM 647 O O . GLY A 1 86 ? -9.638 7.197 14.026 1.00 95.00 86 GLY A O 1
ATOM 648 N N . ASP A 1 87 ? -10.867 9.025 13.546 1.00 93.19 87 ASP A N 1
ATOM 649 C CA . ASP A 1 87 ? -10.737 8.947 12.086 1.00 93.19 87 ASP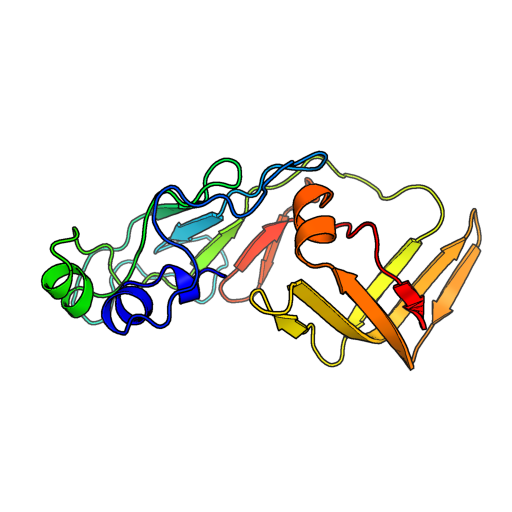 A CA 1
ATOM 650 C C . ASP A 1 87 ? -9.396 9.515 11.591 1.00 93.19 87 ASP A C 1
ATOM 652 O O . ASP A 1 87 ? -9.291 10.616 11.045 1.00 93.19 87 ASP A O 1
ATOM 656 N N . MET A 1 88 ? -8.339 8.720 11.768 1.00 95.00 88 MET A N 1
ATOM 657 C CA . MET A 1 88 ? -6.990 9.018 11.279 1.00 95.00 88 MET A CA 1
ATOM 658 C C . MET A 1 88 ? -6.903 8.960 9.749 1.00 95.00 88 MET A C 1
ATOM 660 O O . MET A 1 88 ? -7.458 8.063 9.111 1.00 95.00 88 MET A O 1
ATOM 664 N N . ARG A 1 89 ? -6.164 9.903 9.149 1.00 93.94 89 ARG A N 1
ATOM 665 C CA . ARG A 1 89 ? -6.092 10.086 7.683 1.00 93.94 89 ARG A CA 1
ATOM 666 C C . ARG A 1 89 ? -4.683 9.960 7.104 1.00 93.94 89 ARG A C 1
ATOM 668 O O . ARG A 1 89 ? -4.536 10.021 5.885 1.00 93.94 89 ARG A O 1
ATOM 675 N N . CYS A 1 90 ? -3.671 9.776 7.950 1.00 96.12 90 CYS A N 1
ATOM 676 C CA . CYS A 1 90 ? -2.296 9.563 7.516 1.00 96.12 90 CYS A CA 1
ATOM 677 C C . CYS A 1 90 ? -1.908 8.095 7.703 1.00 96.12 90 CYS A C 1
ATOM 679 O O . CYS A 1 90 ? -1.862 7.600 8.825 1.00 96.12 90 CYS A O 1
ATOM 681 N N . MET A 1 91 ? -1.630 7.409 6.598 1.00 97.06 91 MET A N 1
ATOM 682 C CA . MET A 1 91 ? -1.070 6.065 6.573 1.00 97.06 91 MET A CA 1
ATOM 683 C C . MET A 1 91 ? 0.449 6.146 6.607 1.00 97.06 91 MET A C 1
ATOM 685 O O . MET A 1 91 ? 1.052 6.875 5.820 1.00 97.06 91 MET A O 1
ATOM 689 N N . GLN A 1 92 ? 1.055 5.359 7.484 1.00 97.25 92 GLN A N 1
ATOM 690 C CA . GLN A 1 92 ? 2.492 5.184 7.580 1.00 97.25 92 GLN A CA 1
ATOM 691 C C . GLN A 1 92 ? 2.859 3.746 7.239 1.00 97.25 92 GLN A C 1
ATOM 693 O O . GLN A 1 92 ? 2.313 2.815 7.825 1.00 97.25 92 GLN A O 1
ATOM 698 N N . VAL A 1 93 ? 3.800 3.575 6.317 1.00 97.75 93 VAL A N 1
ATOM 699 C CA . VAL A 1 93 ? 4.400 2.283 5.977 1.00 97.75 93 VAL A CA 1
ATOM 700 C C . VAL A 1 93 ? 5.882 2.333 6.329 1.00 97.75 93 VAL A C 1
ATOM 702 O O . VAL A 1 93 ? 6.550 3.327 6.041 1.00 97.75 93 VAL A O 1
ATOM 705 N N . SER A 1 94 ? 6.401 1.295 6.983 1.00 97.69 94 SER A N 1
ATOM 706 C CA . SER A 1 94 ? 7.828 1.238 7.327 1.00 97.69 94 SER A CA 1
ATOM 707 C C . SER A 1 94 ? 8.708 1.178 6.076 1.00 97.69 94 SER A C 1
ATOM 709 O O . SER A 1 94 ? 8.347 0.547 5.084 1.00 97.69 94 SER A O 1
ATOM 711 N N . SER A 1 95 ? 9.869 1.834 6.128 1.00 97.31 95 SER A N 1
ATOM 712 C CA . SER A 1 95 ? 10.909 1.722 5.100 1.00 97.31 95 SER A CA 1
ATOM 713 C C . SER A 1 95 ? 11.503 0.315 5.065 1.00 97.31 95 SER A C 1
ATOM 715 O O . SER A 1 95 ? 11.540 -0.366 6.091 1.00 97.31 95 SER A O 1
ATOM 717 N N . GLY A 1 96 ? 12.015 -0.082 3.904 1.00 95.75 96 GLY A N 1
ATOM 718 C CA . GLY A 1 96 ? 12.843 -1.279 3.774 1.00 95.75 96 GLY A CA 1
ATOM 719 C C . GLY A 1 96 ? 14.325 -0.928 3.723 1.00 95.75 96 GLY A C 1
ATOM 720 O O . GLY A 1 96 ? 14.770 0.062 4.308 1.00 95.75 96 GLY A O 1
ATOM 721 N N . SER A 1 97 ? 15.087 -1.746 3.003 1.00 91.88 97 SER A N 1
ATOM 722 C CA . SER A 1 97 ? 16.548 -1.634 2.900 1.00 91.88 97 SER A CA 1
ATOM 723 C C . SER A 1 97 ? 17.062 -1.355 1.482 1.00 91.88 97 SER A C 1
ATOM 725 O O . SER A 1 97 ? 18.268 -1.191 1.278 1.00 91.88 97 SER A O 1
ATOM 727 N N . VAL A 1 98 ? 16.173 -1.270 0.485 1.00 95.31 98 VAL A N 1
ATOM 728 C CA . VAL A 1 98 ? 16.576 -1.064 -0.913 1.00 95.31 98 VAL A CA 1
ATOM 729 C C . VAL A 1 98 ? 17.062 0.371 -1.118 1.00 95.31 98 VAL A C 1
ATOM 731 O O . VAL A 1 98 ? 16.300 1.332 -0.989 1.00 95.31 98 VAL A O 1
ATOM 734 N N . LYS A 1 99 ? 18.337 0.512 -1.485 1.00 93.12 99 LYS A N 1
ATOM 735 C CA . LYS A 1 99 ? 18.932 1.784 -1.933 1.00 93.12 99 LYS A CA 1
ATOM 736 C C . LYS A 1 99 ? 18.852 1.951 -3.445 1.00 93.12 99 LYS A C 1
ATOM 738 O O . LYS A 1 99 ? 18.573 3.038 -3.935 1.00 93.12 99 LYS A O 1
ATOM 743 N N . GLU A 1 100 ? 19.083 0.861 -4.165 1.00 88.81 100 GLU A N 1
ATOM 744 C CA . GLU A 1 100 ? 19.153 0.819 -5.620 1.00 88.81 100 GLU A CA 1
ATOM 745 C C . GLU A 1 100 ? 18.666 -0.548 -6.110 1.00 88.81 100 GLU A C 1
ATOM 747 O O . GLU A 1 100 ? 18.905 -1.567 -5.455 1.00 88.81 100 GLU A O 1
ATOM 752 N N . VAL A 1 101 ? 17.973 -0.560 -7.249 1.00 90.06 101 VAL A N 1
ATOM 753 C CA . VAL A 1 101 ? 17.524 -1.788 -7.915 1.00 90.06 101 VAL A CA 1
ATOM 754 C C . VAL A 1 101 ? 18.613 -2.215 -8.894 1.00 90.06 101 VAL A C 1
ATOM 756 O O . VAL A 1 101 ? 19.132 -1.386 -9.632 1.00 90.06 101 VAL A O 1
ATOM 759 N N . LYS A 1 102 ? 18.983 -3.497 -8.881 1.00 87.25 102 LYS A N 1
ATOM 760 C CA . LYS A 1 102 ? 20.037 -4.052 -9.742 1.00 87.25 102 LYS A CA 1
ATOM 761 C C . LYS A 1 102 ? 19.457 -5.050 -10.738 1.00 87.25 102 LYS A C 1
ATOM 763 O O . LYS A 1 102 ? 18.468 -5.713 -10.435 1.00 87.25 102 LYS A O 1
ATOM 768 N N . GLY A 1 103 ? 20.142 -5.215 -11.867 1.00 90.44 103 GLY A N 1
ATOM 769 C CA . GLY A 1 103 ? 19.751 -6.140 -12.930 1.00 90.44 103 GLY A CA 1
ATOM 770 C C . GLY A 1 103 ? 18.711 -5.537 -13.868 1.00 90.44 103 GLY A C 1
ATOM 771 O O . GLY A 1 103 ? 18.595 -4.318 -13.960 1.00 90.44 103 GLY A O 1
ATOM 772 N N . ASN A 1 104 ? 17.960 -6.398 -14.552 1.00 94.00 104 ASN A N 1
ATOM 773 C CA . ASN A 1 104 ? 16.974 -5.965 -15.538 1.00 94.00 104 ASN A CA 1
ATOM 774 C C . ASN A 1 104 ? 15.619 -5.743 -14.870 1.00 94.00 104 ASN A C 1
ATOM 776 O O . ASN A 1 104 ? 15.095 -6.646 -14.214 1.00 94.00 104 ASN A O 1
ATOM 780 N N . TYR A 1 105 ? 15.046 -4.553 -15.029 1.00 95.69 105 TYR A N 1
ATOM 781 C CA . TYR A 1 105 ? 13.772 -4.205 -14.404 1.00 95.69 105 TYR A CA 1
ATOM 782 C C . TYR A 1 105 ? 13.025 -3.109 -15.162 1.00 95.69 105 TYR A C 1
ATOM 784 O O . TYR A 1 105 ? 13.594 -2.307 -15.902 1.00 95.69 105 TYR A O 1
ATOM 792 N N . LEU A 1 106 ? 11.716 -3.054 -14.923 1.00 96.38 106 LEU A N 1
ATOM 793 C CA . LEU A 1 106 ? 10.847 -1.995 -15.414 1.00 96.38 106 LEU A CA 1
ATOM 794 C C . LEU A 1 106 ? 10.660 -0.934 -14.322 1.00 96.38 106 LEU A C 1
ATOM 796 O O . LEU A 1 106 ? 9.989 -1.174 -13.319 1.00 96.38 106 LEU A O 1
ATOM 800 N N . GLU A 1 107 ? 11.223 0.256 -14.513 1.00 96.69 107 GLU A N 1
ATOM 801 C CA . GLU A 1 107 ? 10.976 1.406 -13.644 1.00 96.69 107 GLU A CA 1
ATOM 802 C C . GLU A 1 107 ? 9.692 2.116 -14.061 1.00 96.69 107 GLU A C 1
ATOM 804 O O . GLU A 1 107 ? 9.667 2.894 -15.015 1.00 96.69 107 GLU A O 1
ATOM 809 N N . VAL A 1 108 ? 8.613 1.854 -13.331 1.00 96.75 108 VAL A N 1
ATOM 810 C CA . VAL A 1 108 ? 7.306 2.459 -13.588 1.00 96.75 108 VAL A CA 1
ATOM 811 C C . VAL A 1 108 ? 7.257 3.885 -13.043 1.00 96.75 108 VAL A C 1
ATOM 813 O O . VAL A 1 108 ? 7.350 4.102 -11.837 1.00 96.75 108 VAL A O 1
ATOM 816 N N . LEU A 1 109 ? 7.058 4.861 -13.933 1.00 95.19 109 LEU A N 1
ATOM 817 C CA . LEU A 1 109 ? 6.932 6.280 -13.577 1.00 95.19 109 LEU A CA 1
ATOM 818 C C . LEU A 1 109 ? 5.477 6.737 -13.496 1.00 95.19 109 LEU A C 1
ATOM 820 O O . LEU A 1 109 ? 5.141 7.636 -12.728 1.00 95.19 109 LEU A O 1
ATOM 824 N N . SER A 1 110 ? 4.608 6.151 -14.318 1.00 95.25 110 SER A N 1
ATOM 825 C CA . SER A 1 110 ? 3.191 6.492 -14.343 1.00 95.25 110 SER A CA 1
ATOM 826 C C . SER A 1 110 ? 2.344 5.312 -14.795 1.00 95.25 110 SER A C 1
ATOM 828 O O . SER A 1 110 ? 2.694 4.600 -15.737 1.00 95.25 110 SER A O 1
ATOM 830 N N . MET A 1 111 ? 1.188 5.146 -14.156 1.00 94.44 111 MET A N 1
ATOM 831 C CA . MET A 1 111 ? 0.184 4.141 -14.497 1.00 94.44 111 MET A CA 1
ATOM 832 C C . MET A 1 111 ? -1.185 4.795 -14.672 1.00 94.44 111 MET A C 1
ATOM 834 O O . MET A 1 111 ? -1.487 5.790 -14.012 1.00 94.44 111 MET A O 1
ATOM 838 N N . SER A 1 112 ? -2.035 4.206 -15.519 1.00 92.44 112 SER A N 1
ATOM 839 C CA . SER A 1 112 ? -3.458 4.577 -15.617 1.00 92.44 112 SER A CA 1
ATOM 840 C C . SER A 1 112 ? -4.188 4.330 -14.290 1.00 92.44 112 SER A C 1
ATOM 842 O O . SER A 1 112 ? -5.076 5.091 -13.913 1.00 92.44 112 SER A O 1
ATOM 844 N N . GLY A 1 113 ? -3.787 3.279 -13.574 1.00 89.88 113 GLY A N 1
ATOM 845 C CA . GLY A 1 113 ? -4.263 2.931 -12.242 1.00 89.88 113 GLY A CA 1
ATOM 846 C C . GLY A 1 113 ? -3.768 1.542 -11.853 1.00 89.88 113 GLY A C 1
ATOM 847 O O . GLY A 1 113 ? -3.834 0.619 -12.663 1.00 89.88 113 GLY A O 1
ATOM 848 N N . LEU A 1 114 ? -3.267 1.400 -10.625 1.00 92.62 114 LEU A N 1
ATOM 849 C CA . LEU A 1 114 ? -2.913 0.099 -10.064 1.00 92.62 114 LEU A CA 1
ATOM 850 C C . LEU A 1 114 ? -4.166 -0.537 -9.460 1.00 92.62 114 LEU A C 1
ATOM 852 O O . LEU A 1 114 ? -4.779 0.017 -8.547 1.00 92.62 114 LEU A O 1
ATOM 856 N N . GLN A 1 115 ? -4.538 -1.697 -9.976 1.00 94.44 115 GLN A N 1
ATOM 857 C CA . GLN A 1 115 ? -5.639 -2.503 -9.477 1.00 94.44 115 GLN A CA 1
ATOM 858 C C . GLN A 1 115 ? -5.084 -3.557 -8.527 1.00 94.44 115 GLN A C 1
ATOM 860 O O . GLN A 1 115 ? -4.090 -4.213 -8.832 1.00 94.44 115 GLN A O 1
ATOM 865 N N . VAL A 1 116 ? -5.730 -3.704 -7.374 1.00 94.12 116 VAL A N 1
ATOM 866 C CA . VAL A 1 116 ? -5.388 -4.701 -6.359 1.00 94.12 116 VAL A CA 1
ATOM 867 C C . VAL A 1 116 ? -6.680 -5.356 -5.902 1.00 94.12 116 VAL A C 1
ATOM 869 O O . VAL A 1 116 ? -7.580 -4.670 -5.416 1.00 94.12 116 VAL A O 1
ATOM 872 N N . ASP A 1 117 ? -6.750 -6.674 -6.032 1.00 93.69 117 ASP A N 1
ATOM 873 C CA . ASP A 1 117 ? -7.879 -7.484 -5.601 1.00 93.69 117 ASP A CA 1
ATOM 874 C C . ASP A 1 117 ? -7.379 -8.653 -4.752 1.00 93.69 117 ASP A C 1
ATOM 876 O O . ASP A 1 117 ? -6.760 -9.598 -5.236 1.00 93.69 117 ASP A O 1
ATOM 880 N N . PHE A 1 118 ? -7.657 -8.579 -3.455 1.00 90.19 118 PHE A N 1
ATOM 881 C CA . PHE A 1 118 ? -7.268 -9.606 -2.496 1.00 90.19 118 PHE A CA 1
ATOM 882 C C . PHE A 1 118 ? -8.095 -10.891 -2.610 1.00 90.19 118 PHE A C 1
ATOM 884 O O . PHE A 1 118 ? -7.589 -11.950 -2.251 1.00 90.19 118 PHE A O 1
ATOM 891 N N . PHE A 1 119 ? -9.344 -10.825 -3.085 1.00 89.75 119 PHE A N 1
ATOM 892 C CA . PHE A 1 119 ? -10.180 -12.017 -3.252 1.00 89.75 119 PHE A CA 1
ATOM 893 C C . PHE A 1 119 ? -9.706 -12.850 -4.440 1.00 89.75 119 PHE A C 1
ATOM 895 O O . PHE A 1 119 ? -9.613 -14.071 -4.341 1.00 89.75 119 PHE A O 1
ATOM 902 N N . ASN A 1 120 ? -9.391 -12.176 -5.547 1.00 94.38 120 ASN A N 1
ATOM 903 C CA . ASN A 1 120 ? -8.926 -12.814 -6.777 1.00 94.38 120 ASN A CA 1
ATOM 904 C C . ASN A 1 120 ? -7.402 -12.999 -6.831 1.00 94.38 120 ASN A C 1
ATOM 906 O O . ASN A 1 120 ? -6.881 -13.445 -7.850 1.00 94.38 120 ASN A O 1
ATOM 910 N N . ASP A 1 121 ? -6.696 -12.667 -5.746 1.00 95.75 121 ASP A N 1
ATOM 911 C CA . ASP A 1 121 ? -5.238 -12.740 -5.644 1.00 95.75 121 ASP A CA 1
ATOM 912 C C . ASP A 1 121 ? -4.523 -12.017 -6.798 1.00 95.75 121 ASP A C 1
ATOM 914 O O . ASP A 1 121 ? -3.583 -12.533 -7.397 1.00 95.75 121 ASP A O 1
ATOM 918 N N . TYR A 1 122 ? -4.988 -10.816 -7.136 1.00 97.44 122 TYR A N 1
ATOM 919 C CA . TYR A 1 122 ? -4.588 -10.103 -8.344 1.00 97.44 122 TYR A CA 1
ATOM 920 C C . TYR A 1 122 ? -3.997 -8.730 -8.036 1.00 97.44 122 TYR A C 1
ATOM 922 O O . TYR A 1 122 ? -4.511 -7.962 -7.217 1.00 97.44 122 TYR A O 1
ATOM 930 N N . ILE A 1 123 ? -2.935 -8.398 -8.760 1.00 97.69 123 ILE A N 1
ATOM 931 C CA . ILE A 1 123 ? -2.386 -7.052 -8.858 1.00 97.69 123 ILE A CA 1
ATOM 932 C C . ILE A 1 123 ? -2.007 -6.775 -10.306 1.00 97.69 123 ILE A C 1
ATOM 934 O O . ILE A 1 123 ? -1.408 -7.622 -10.963 1.00 97.69 123 ILE A O 1
ATOM 938 N N . GLY A 1 124 ? -2.327 -5.591 -10.815 1.00 97.12 124 GLY A N 1
ATOM 939 C CA . GLY A 1 124 ? -1.951 -5.229 -12.175 1.00 97.12 124 GLY A CA 1
ATOM 940 C C . GLY A 1 124 ? -2.510 -3.898 -12.643 1.00 97.12 124 GLY A C 1
ATOM 941 O O . GLY A 1 124 ? -3.208 -3.199 -11.913 1.00 97.12 124 GLY A O 1
ATOM 942 N N . GLY A 1 125 ? -2.189 -3.535 -13.877 1.00 96.25 125 GLY A N 1
ATOM 943 C CA . GLY A 1 125 ? -2.654 -2.303 -14.495 1.00 96.25 125 GLY A CA 1
ATOM 944 C C . GLY A 1 125 ? -1.829 -1.912 -15.712 1.00 96.25 125 GLY A C 1
ATOM 945 O O . GLY A 1 125 ? -0.809 -2.520 -16.030 1.00 96.25 125 GLY A O 1
ATOM 946 N N . GLU A 1 126 ? -2.282 -0.863 -16.384 1.00 96.88 126 GLU A N 1
ATOM 947 C CA . GLU A 1 126 ? -1.601 -0.294 -17.543 1.00 96.88 126 GLU A CA 1
ATOM 948 C C . GLU A 1 126 ? -0.560 0.742 -17.101 1.00 96.88 126 GLU A C 1
ATOM 950 O O . GLU A 1 126 ? -0.853 1.671 -16.336 1.00 96.88 126 GLU A O 1
ATOM 955 N N . VAL A 1 127 ? 0.654 0.597 -17.620 1.00 96.94 127 VAL A N 1
ATOM 956 C CA . VAL A 1 127 ? 1.775 1.515 -17.452 1.00 96.94 127 VAL A CA 1
ATOM 957 C C . VAL A 1 127 ? 1.773 2.517 -18.605 1.00 96.94 127 VAL A C 1
ATOM 959 O O . VAL A 1 127 ? 1.931 2.169 -19.775 1.00 96.94 127 VAL A O 1
ATOM 962 N N . ARG A 1 128 ? 1.635 3.801 -18.266 1.00 96.81 128 ARG A N 1
ATOM 963 C CA . ARG A 1 128 ? 1.653 4.898 -19.244 1.00 96.81 128 ARG A CA 1
ATOM 964 C C . ARG A 1 128 ? 3.061 5.314 -19.620 1.00 96.81 128 ARG A C 1
ATOM 966 O O . ARG A 1 128 ? 3.297 5.699 -20.761 1.00 96.81 128 ARG A O 1
ATOM 973 N N . LEU A 1 129 ? 3.970 5.263 -18.652 1.00 96.88 129 LEU A N 1
ATOM 974 C CA . LEU A 1 129 ? 5.362 5.640 -18.828 1.00 96.88 129 LEU A CA 1
ATOM 975 C C . LEU A 1 129 ? 6.241 4.827 -17.884 1.00 96.88 129 LEU A C 1
ATOM 977 O O . LEU A 1 129 ? 6.003 4.803 -16.672 1.00 96.88 129 LEU A O 1
ATOM 981 N N . ALA A 1 130 ? 7.275 4.213 -18.442 1.00 97.62 130 ALA A N 1
ATOM 982 C CA . ALA A 1 130 ? 8.314 3.532 -17.695 1.00 97.62 130 ALA A CA 1
ATOM 983 C C . ALA A 1 130 ? 9.657 3.580 -18.428 1.00 97.62 130 ALA A C 1
ATOM 985 O O . ALA A 1 130 ? 9.729 3.914 -19.613 1.00 97.62 130 ALA A O 1
ATOM 986 N N . TYR A 1 131 ? 10.712 3.205 -17.716 1.00 97.31 131 TYR A N 1
ATOM 987 C CA . TYR A 1 131 ? 12.004 2.881 -18.300 1.00 97.31 131 TYR A CA 1
ATOM 988 C C . TYR A 1 131 ? 12.277 1.389 -18.144 1.00 97.31 131 TYR A C 1
ATOM 990 O O . TYR A 1 131 ? 12.210 0.852 -17.043 1.00 97.31 131 TYR A O 1
ATOM 998 N N . TRP A 1 132 ? 12.585 0.721 -19.248 1.00 97.06 132 TRP A N 1
ATOM 999 C CA . TRP A 1 132 ? 13.149 -0.619 -19.236 1.00 97.06 132 TRP A CA 1
ATOM 1000 C C . TRP A 1 132 ? 14.662 -0.513 -19.072 1.00 97.06 132 TRP A C 1
ATOM 1002 O O . TRP A 1 132 ? 15.339 0.043 -19.942 1.00 97.06 132 TRP A O 1
ATOM 1012 N N . HIS A 1 133 ? 15.161 -1.006 -17.944 1.00 96.31 133 HIS A N 1
ATOM 1013 C CA . HIS A 1 133 ? 16.582 -1.098 -17.633 1.00 96.31 133 HIS A CA 1
ATOM 1014 C C . HIS A 1 133 ? 17.057 -2.502 -18.002 1.00 96.31 133 HIS A C 1
ATOM 1016 O O . HIS A 1 133 ? 16.530 -3.485 -17.481 1.00 96.31 133 HIS A O 1
ATOM 1022 N N . GLU A 1 134 ? 18.013 -2.588 -18.921 1.00 94.56 134 GLU A N 1
ATOM 1023 C CA . GLU A 1 134 ? 18.636 -3.833 -19.372 1.00 94.56 134 GLU A CA 1
ATOM 1024 C C . GLU A 1 134 ? 20.150 -3.628 -19.432 1.00 94.56 134 GLU A C 1
ATOM 1026 O O . GLU A 1 134 ? 20.648 -2.925 -20.314 1.00 94.56 134 GLU A O 1
ATOM 1031 N N . ASP A 1 135 ? 20.868 -4.194 -18.460 1.00 86.19 135 ASP A N 1
ATOM 1032 C CA . ASP A 1 135 ? 22.290 -3.922 -18.220 1.00 86.19 135 ASP A CA 1
ATOM 1033 C C . ASP A 1 135 ? 22.590 -2.402 -18.183 1.00 86.19 135 ASP A C 1
ATOM 1035 O O . ASP A 1 135 ? 22.063 -1.687 -17.332 1.00 86.19 135 ASP A O 1
ATOM 1039 N N . ASP A 1 136 ? 23.399 -1.887 -19.117 1.00 86.75 136 ASP A N 1
ATOM 1040 C CA . ASP A 1 136 ? 23.752 -0.460 -19.227 1.00 86.75 136 ASP A CA 1
ATOM 1041 C C . ASP A 1 136 ? 22.782 0.348 -20.116 1.00 86.75 136 ASP A C 1
ATOM 1043 O O . ASP A 1 136 ? 23.009 1.529 -20.402 1.00 86.75 136 ASP A O 1
ATOM 1047 N N . LYS A 1 137 ? 21.706 -0.275 -20.614 1.00 94.75 137 LYS A N 1
ATOM 1048 C CA . LYS A 1 137 ? 20.764 0.346 -21.547 1.00 94.75 137 LYS A CA 1
ATOM 1049 C C . LYS A 1 137 ? 19.453 0.703 -20.856 1.00 94.75 137 LYS A C 1
ATOM 1051 O O . LYS A 1 137 ? 18.755 -0.149 -20.318 1.00 94.75 137 LYS A O 1
ATOM 1056 N N . VAL A 1 138 ? 19.057 1.966 -21.002 1.00 96.81 138 VAL A N 1
ATOM 1057 C CA . VAL A 1 138 ? 17.760 2.475 -20.545 1.00 96.81 138 VAL A CA 1
ATOM 1058 C C . VAL A 1 138 ? 16.884 2.792 -21.751 1.00 96.81 138 VAL A C 1
ATOM 1060 O O . VAL A 1 138 ? 17.233 3.638 -22.576 1.00 96.81 138 VAL A O 1
ATOM 1063 N N . THR A 1 139 ? 15.741 2.116 -21.866 1.00 97.44 139 THR A N 1
ATOM 1064 C CA . THR A 1 139 ? 14.790 2.310 -22.971 1.00 97.44 139 THR A CA 1
ATOM 1065 C C . THR A 1 139 ? 13.463 2.849 -22.435 1.00 97.44 139 THR A C 1
ATOM 1067 O O . THR A 1 139 ? 12.840 2.182 -21.612 1.00 97.44 139 THR A O 1
ATOM 1070 N N . PRO A 1 140 ? 12.983 4.029 -22.870 1.00 97.06 140 PRO A N 1
ATOM 1071 C CA . PRO A 1 140 ? 11.640 4.481 -22.522 1.00 97.06 140 PRO A CA 1
ATOM 1072 C C . PRO A 1 140 ? 10.590 3.567 -23.157 1.00 97.06 140 PRO A C 1
ATOM 1074 O O . PRO A 1 140 ? 10.653 3.278 -24.352 1.00 97.06 140 PRO A O 1
ATOM 1077 N N . VAL A 1 141 ? 9.612 3.144 -22.361 1.00 97.00 141 VAL A N 1
ATOM 1078 C CA . VAL A 1 141 ? 8.492 2.307 -22.802 1.00 97.00 141 VAL A CA 1
ATOM 1079 C C . VAL A 1 141 ? 7.163 2.912 -22.356 1.00 97.00 141 VAL A C 1
ATOM 1081 O O . VAL A 1 141 ? 7.058 3.538 -21.296 1.00 97.00 141 VAL A O 1
ATOM 1084 N N . THR A 1 142 ? 6.137 2.746 -23.185 1.00 96.38 142 THR A N 1
ATOM 1085 C CA . THR A 1 142 ? 4.784 3.268 -22.960 1.00 96.38 142 THR A CA 1
ATOM 1086 C C . THR A 1 142 ? 3.750 2.245 -23.426 1.00 96.38 142 THR A C 1
ATOM 1088 O O . THR A 1 142 ? 4.030 1.445 -24.316 1.00 96.38 142 THR A O 1
ATOM 1091 N N . GLY A 1 143 ? 2.556 2.268 -22.826 1.00 93.25 143 GLY A N 1
ATOM 1092 C CA . GLY A 1 143 ? 1.433 1.425 -23.252 1.00 93.25 143 GLY A CA 1
ATOM 1093 C C . GLY A 1 143 ? 1.615 -0.071 -22.978 1.00 93.25 143 GLY A C 1
ATOM 1094 O O . GLY A 1 143 ? 1.020 -0.880 -23.681 1.00 93.25 143 GLY A O 1
ATOM 1095 N N . VAL A 1 144 ? 2.433 -0.431 -21.983 1.00 95.38 144 VAL A N 1
ATOM 1096 C CA . VAL A 1 144 ? 2.608 -1.824 -21.535 1.00 95.38 144 VAL A CA 1
ATOM 1097 C C . VAL A 1 144 ? 1.660 -2.131 -20.382 1.00 95.38 144 VAL A C 1
ATOM 1099 O O . VAL A 1 144 ? 1.285 -1.238 -19.617 1.00 95.38 144 VAL A O 1
ATOM 1102 N N . ALA A 1 145 ? 1.282 -3.391 -20.218 1.00 95.88 145 ALA A N 1
ATOM 1103 C CA . ALA A 1 145 ? 0.496 -3.843 -19.076 1.00 95.88 145 ALA A CA 1
ATOM 1104 C C . ALA A 1 145 ? 1.350 -4.702 -18.147 1.00 95.88 145 ALA A C 1
ATOM 1106 O O . ALA A 1 145 ? 2.209 -5.457 -18.593 1.00 95.88 145 ALA A O 1
ATOM 1107 N N . ILE A 1 146 ? 1.095 -4.609 -16.843 1.00 97.00 146 ILE A N 1
ATOM 1108 C CA . ILE A 1 146 ? 1.703 -5.497 -15.852 1.00 97.00 146 ILE A CA 1
ATOM 1109 C C . ILE A 1 146 ? 0.625 -6.226 -15.066 1.00 97.00 146 ILE A C 1
ATOM 1111 O O . ILE A 1 146 ? -0.411 -5.643 -14.739 1.00 97.00 146 ILE A O 1
ATOM 1115 N N . SER A 1 147 ? 0.871 -7.486 -14.720 1.00 97.62 147 SER A N 1
ATOM 1116 C CA . SER A 1 147 ? 0.016 -8.209 -13.779 1.00 97.62 147 SER A CA 1
ATOM 1117 C C . SER A 1 147 ? 0.760 -9.322 -13.058 1.00 97.62 147 SER A C 1
ATOM 1119 O O . SER A 1 147 ? 1.701 -9.891 -13.605 1.00 97.62 147 SER A O 1
ATOM 1121 N N . GLY A 1 148 ? 0.297 -9.688 -11.872 1.00 97.75 148 GLY A N 1
ATOM 1122 C CA . GLY A 1 148 ? 0.842 -10.791 -11.097 1.00 97.75 148 GLY A CA 1
ATOM 1123 C C . GLY A 1 148 ? -0.129 -11.263 -10.025 1.00 97.75 148 GLY A C 1
ATOM 1124 O O . GLY A 1 148 ? -1.223 -10.713 -9.856 1.00 97.75 148 GLY A O 1
ATOM 1125 N N . LYS A 1 149 ? 0.295 -12.293 -9.290 1.00 97.81 149 LYS A N 1
ATOM 1126 C CA . LYS A 1 149 ? -0.419 -12.742 -8.097 1.00 97.81 149 LYS A CA 1
ATOM 1127 C C . LYS A 1 149 ? -0.091 -11.831 -6.929 1.00 97.81 149 LYS A C 1
ATOM 1129 O O . LYS A 1 149 ? 1.081 -11.630 -6.614 1.00 97.81 149 LYS A O 1
ATOM 1134 N N . LEU A 1 150 ? -1.115 -11.298 -6.273 1.00 96.81 150 LEU A N 1
ATOM 1135 C CA . LEU A 1 150 ? -0.920 -10.360 -5.171 1.00 96.81 150 LEU A CA 1
ATOM 1136 C C . LEU A 1 150 ? -0.166 -11.009 -4.004 1.00 96.81 150 LEU A C 1
ATOM 1138 O O . LEU A 1 150 ? 0.716 -10.386 -3.426 1.00 96.81 150 LEU A O 1
ATOM 1142 N N . SER A 1 151 ? -0.485 -12.254 -3.671 1.00 95.94 151 SER A N 1
ATOM 1143 C CA . SER A 1 151 ? 0.148 -13.019 -2.600 1.00 95.94 151 SER A CA 1
ATOM 1144 C C . SER A 1 151 ? 1.640 -13.240 -2.846 1.00 95.94 151 SER A C 1
ATOM 1146 O O . SER A 1 151 ? 2.439 -13.026 -1.935 1.00 95.94 151 SER A O 1
ATOM 1148 N N . GLU A 1 152 ? 2.023 -13.586 -4.078 1.00 97.25 152 GLU A N 1
ATOM 1149 C CA . GLU A 1 152 ? 3.426 -13.707 -4.491 1.00 97.25 152 GLU A CA 1
ATOM 1150 C C . GLU A 1 152 ? 4.143 -12.364 -4.369 1.00 97.25 152 GLU A C 1
ATOM 1152 O O . GLU A 1 152 ? 5.204 -12.281 -3.754 1.00 97.25 152 GLU A O 1
ATOM 1157 N N . VAL A 1 153 ? 3.532 -11.290 -4.873 1.00 97.06 153 VAL A N 1
ATOM 1158 C CA . VAL A 1 153 ? 4.102 -9.944 -4.769 1.00 97.06 153 VAL A CA 1
ATOM 1159 C C . VAL A 1 153 ? 4.290 -9.541 -3.310 1.00 97.06 153 VAL A C 1
ATOM 1161 O O . VAL A 1 153 ? 5.372 -9.104 -2.940 1.00 97.06 153 VAL A O 1
ATOM 1164 N N . LEU A 1 154 ? 3.273 -9.707 -2.462 1.00 96.19 154 LEU A N 1
ATOM 1165 C CA . LEU A 1 154 ? 3.343 -9.331 -1.049 1.00 96.19 154 LEU A CA 1
ATOM 1166 C C . LEU A 1 154 ? 4.397 -10.140 -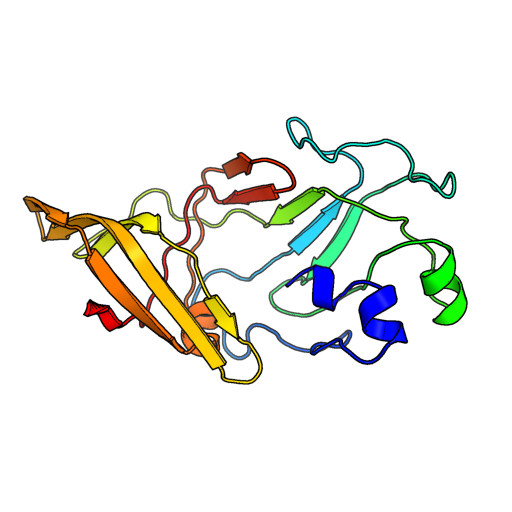0.290 1.00 96.19 154 LEU A C 1
ATOM 1168 O O . LEU A 1 154 ? 5.051 -9.584 0.584 1.00 96.19 154 LEU A O 1
ATOM 1172 N N . ASN A 1 155 ? 4.582 -11.423 -0.601 1.00 97.06 155 ASN A N 1
ATOM 1173 C CA . ASN A 1 155 ? 5.595 -12.245 0.060 1.00 97.06 155 ASN A CA 1
ATOM 1174 C C . ASN A 1 155 ? 7.029 -11.872 -0.355 1.00 97.06 155 ASN A C 1
ATOM 1176 O O . ASN A 1 155 ? 7.933 -12.041 0.455 1.00 97.06 155 ASN A O 1
ATOM 1180 N N . HIS A 1 156 ? 7.245 -11.329 -1.556 1.00 97.25 156 HIS A N 1
ATOM 1181 C CA . HIS A 1 156 ? 8.583 -11.039 -2.099 1.00 97.25 156 HIS A CA 1
ATOM 1182 C C . HIS A 1 156 ? 8.873 -9.542 -2.274 1.00 97.25 156 HIS A C 1
ATOM 1184 O O . HIS A 1 156 ? 9.875 -9.171 -2.886 1.00 97.25 156 HIS A O 1
ATOM 1190 N N . ILE A 1 157 ? 7.990 -8.669 -1.784 1.00 96.56 157 ILE A N 1
ATOM 1191 C CA . ILE A 1 157 ? 8.130 -7.222 -1.942 1.00 96.56 157 ILE A CA 1
ATOM 1192 C C . ILE A 1 157 ? 9.387 -6.726 -1.231 1.00 96.56 157 ILE A C 1
ATOM 1194 O O . ILE A 1 157 ? 9.666 -7.106 -0.096 1.00 96.56 157 ILE A O 1
ATOM 1198 N N . SER A 1 158 ? 10.129 -5.833 -1.875 1.00 97.19 158 SER A N 1
ATOM 1199 C CA . SER A 1 158 ? 11.197 -5.078 -1.214 1.00 97.19 158 SER A CA 1
ATOM 1200 C C . SER A 1 158 ? 10.886 -3.591 -1.242 1.00 97.19 158 SER A C 1
ATOM 1202 O O . SER A 1 158 ? 10.386 -3.057 -2.233 1.00 97.19 158 SER A O 1
ATOM 1204 N N . LEU A 1 159 ? 11.169 -2.908 -0.145 1.00 97.94 159 LEU A N 1
ATOM 1205 C CA . LEU A 1 159 ? 10.821 -1.516 0.076 1.00 97.94 159 LEU A CA 1
ATOM 1206 C C . LEU A 1 159 ? 12.088 -0.663 0.135 1.00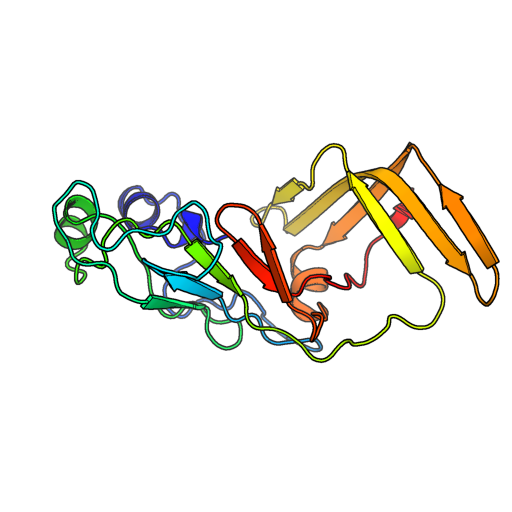 97.94 159 LEU A C 1
ATOM 1208 O O . LEU A 1 159 ? 13.141 -1.090 0.614 1.00 97.94 159 LEU A O 1
ATOM 1212 N N . SER A 1 160 ? 12.002 0.570 -0.359 1.00 97.81 160 SER A N 1
ATOM 1213 C CA . SER A 1 160 ? 13.141 1.480 -0.305 1.00 97.81 160 SER A CA 1
ATOM 1214 C C . SER A 1 160 ? 13.440 1.964 1.112 1.00 97.81 160 SER A C 1
ATOM 1216 O O . SER A 1 160 ? 12.530 2.175 1.917 1.00 97.81 160 SER A O 1
ATOM 1218 N N . GLU A 1 161 ? 14.722 2.210 1.385 1.00 97.19 161 GLU A N 1
ATOM 1219 C CA . GLU A 1 161 ? 15.164 2.918 2.596 1.00 97.19 161 GLU A CA 1
ATOM 1220 C C . GLU A 1 161 ? 14.693 4.377 2.564 1.00 97.19 161 GLU A C 1
ATOM 1222 O O . GLU A 1 161 ? 14.186 4.911 3.550 1.00 97.19 161 GLU A O 1
ATOM 1227 N N . GLN A 1 162 ? 14.816 5.023 1.399 1.00 97.00 162 GLN A N 1
ATOM 1228 C CA . GLN A 1 162 ? 14.314 6.376 1.206 1.00 97.00 162 GLN A CA 1
ATOM 1229 C C . GLN A 1 162 ? 12.793 6.395 1.358 1.00 97.00 162 GLN A C 1
ATOM 1231 O O . GLN A 1 162 ? 12.089 5.580 0.756 1.00 97.00 162 GLN A O 1
ATOM 1236 N N . THR A 1 163 ? 12.291 7.367 2.113 1.00 96.75 163 THR A N 1
ATOM 1237 C CA . THR A 1 163 ? 10.859 7.592 2.295 1.00 96.75 163 THR A CA 1
ATOM 1238 C C . THR A 1 163 ? 10.381 8.839 1.560 1.00 96.75 163 THR A C 1
ATOM 1240 O O . THR A 1 163 ? 11.155 9.747 1.250 1.00 96.75 163 THR A O 1
ATOM 1243 N N . ALA A 1 164 ? 9.087 8.873 1.259 1.00 96.12 164 ALA A N 1
ATOM 1244 C CA . ALA A 1 164 ? 8.401 10.009 0.671 1.00 96.12 164 ALA A CA 1
ATOM 1245 C C . ALA A 1 164 ? 7.069 10.244 1.385 1.00 96.12 164 ALA A C 1
ATOM 1247 O O . ALA A 1 164 ? 6.462 9.322 1.931 1.00 96.12 164 ALA A O 1
ATOM 1248 N N . VAL A 1 165 ? 6.609 11.493 1.340 1.00 96.00 165 VAL A N 1
ATOM 1249 C CA . VAL A 1 165 ? 5.286 11.888 1.821 1.00 96.00 165 VAL A CA 1
ATOM 1250 C C . VAL A 1 165 ? 4.462 12.345 0.628 1.00 96.00 165 VAL A C 1
ATOM 1252 O O . VAL A 1 165 ? 4.896 13.207 -0.136 1.00 96.00 165 VAL A O 1
ATOM 1255 N N . HIS A 1 166 ? 3.276 11.769 0.463 1.00 92.75 166 HIS A N 1
ATOM 1256 C CA . HIS A 1 166 ? 2.360 12.123 -0.612 1.00 92.75 166 HIS A CA 1
ATOM 1257 C C . HIS A 1 166 ? 0.913 12.065 -0.122 1.00 92.75 166 HIS A C 1
ATOM 1259 O O . HIS A 1 166 ? 0.398 10.997 0.205 1.00 92.75 166 HIS A O 1
ATOM 1265 N N . ASN A 1 167 ? 0.235 13.216 -0.091 1.00 92.00 167 ASN A N 1
ATOM 1266 C CA . ASN A 1 167 ? -1.134 13.349 0.415 1.00 92.00 167 ASN A CA 1
ATOM 1267 C C . ASN A 1 167 ? -1.298 12.737 1.820 1.00 92.00 167 ASN A C 1
ATOM 1269 O O . ASN A 1 167 ? -0.772 13.276 2.790 1.00 92.00 167 ASN A O 1
ATOM 1273 N N . GLY A 1 168 ? -2.044 11.635 1.924 1.00 93.81 168 GLY A N 1
ATOM 1274 C CA . GLY A 1 168 ? -2.304 10.889 3.154 1.00 93.81 168 GLY A CA 1
ATOM 1275 C C . GLY A 1 168 ? -1.327 9.740 3.420 1.00 93.81 168 GLY A C 1
ATOM 1276 O O . GLY A 1 168 ? -1.618 8.909 4.268 1.00 93.81 168 GLY A O 1
ATOM 1277 N N . TYR A 1 169 ? -0.223 9.631 2.681 1.00 95.25 169 TYR A N 1
ATOM 1278 C CA . TYR A 1 169 ? 0.743 8.536 2.792 1.00 95.25 169 TYR A CA 1
ATOM 1279 C C . TYR A 1 169 ? 2.124 9.052 3.198 1.00 95.25 169 TYR A C 1
ATOM 1281 O O . TYR A 1 169 ? 2.598 10.061 2.674 1.00 95.25 169 TYR A O 1
ATOM 1289 N N . THR A 1 170 ? 2.783 8.315 4.087 1.00 96.81 170 THR A N 1
ATOM 1290 C CA . THR A 1 170 ? 4.225 8.370 4.315 1.00 96.81 170 THR A CA 1
ATOM 1291 C C . THR A 1 170 ? 4.789 6.955 4.332 1.00 96.81 170 THR A C 1
ATOM 1293 O O . THR A 1 170 ? 4.172 6.037 4.874 1.00 96.81 170 THR A O 1
ATOM 1296 N N . GLY A 1 171 ? 5.964 6.759 3.756 1.00 97.25 171 GLY A N 1
ATOM 1297 C CA . GLY A 1 171 ? 6.615 5.455 3.738 1.00 97.25 171 GLY A CA 1
ATOM 1298 C C . GLY A 1 171 ? 7.636 5.354 2.617 1.00 97.25 171 GLY A C 1
ATOM 1299 O O . GLY A 1 171 ? 8.068 6.395 2.123 1.00 97.25 171 GLY A O 1
ATOM 1300 N N . PRO A 1 172 ? 8.032 4.138 2.208 1.00 97.56 172 PRO A N 1
ATOM 1301 C CA . PRO A 1 172 ? 8.970 3.919 1.112 1.00 97.56 172 PRO A CA 1
ATOM 1302 C C . PRO A 1 172 ? 8.623 4.753 -0.127 1.00 97.56 172 PRO A C 1
ATOM 1304 O O . PRO A 1 172 ? 7.465 4.804 -0.550 1.00 97.56 172 PRO A O 1
ATOM 1307 N N . ALA A 1 173 ? 9.630 5.404 -0.704 1.00 96.25 173 ALA A N 1
ATOM 1308 C CA . ALA A 1 173 ? 9.517 6.153 -1.951 1.00 96.25 173 ALA A CA 1
ATOM 1309 C C . ALA A 1 173 ? 9.381 5.232 -3.175 1.00 96.25 173 ALA A C 1
ATOM 1311 O O . ALA A 1 173 ? 8.776 5.622 -4.172 1.00 96.25 173 ALA A O 1
ATOM 1312 N N . LYS A 1 174 ? 9.941 4.019 -3.104 1.00 95.19 174 LYS A N 1
ATOM 1313 C CA . LYS A 1 174 ? 9.840 2.982 -4.133 1.00 95.19 174 LYS A CA 1
ATOM 1314 C C . LYS A 1 174 ? 9.512 1.634 -3.487 1.00 95.19 174 LYS A C 1
ATOM 1316 O O . LYS A 1 174 ? 9.916 1.354 -2.358 1.00 95.19 174 LYS A O 1
ATOM 1321 N N . ALA A 1 175 ? 8.815 0.792 -4.241 1.00 96.00 175 ALA A N 1
ATOM 1322 C CA . ALA A 1 175 ? 8.613 -0.615 -3.929 1.00 96.00 175 ALA A CA 1
ATOM 1323 C C . ALA A 1 175 ? 9.028 -1.448 -5.145 1.00 96.00 175 ALA A C 1
ATOM 1325 O O . ALA A 1 175 ? 8.682 -1.108 -6.277 1.00 96.00 175 ALA A O 1
ATOM 1326 N N . VAL A 1 176 ? 9.776 -2.519 -4.906 1.00 96.75 176 VAL A N 1
ATOM 1327 C CA . VAL A 1 176 ? 10.200 -3.480 -5.922 1.00 96.75 176 VAL A CA 1
ATOM 1328 C C . VAL A 1 176 ? 9.243 -4.658 -5.866 1.00 96.75 176 VAL A C 1
ATOM 1330 O O . VAL A 1 176 ? 9.120 -5.313 -4.830 1.00 96.75 176 VAL A O 1
ATOM 1333 N N . LEU A 1 177 ? 8.540 -4.891 -6.974 1.00 96.00 177 LEU A N 1
ATOM 1334 C CA . LEU A 1 177 ? 7.577 -5.978 -7.103 1.00 96.00 177 LEU A CA 1
ATOM 1335 C C . LEU A 1 177 ? 8.192 -7.090 -7.954 1.00 96.00 177 LEU A C 1
ATOM 1337 O O . LEU A 1 177 ? 8.444 -6.900 -9.144 1.00 96.00 177 LEU A O 1
ATOM 1341 N N . SER A 1 178 ? 8.415 -8.244 -7.337 1.00 93.81 178 SER A N 1
ATOM 1342 C CA . SER A 1 178 ? 8.860 -9.465 -8.015 1.00 93.81 178 SER A CA 1
ATOM 1343 C C . SER A 1 178 ? 7.662 -10.253 -8.559 1.00 93.81 178 SER A C 1
ATOM 1345 O O . SER A 1 178 ? 6.524 -10.012 -8.163 1.00 93.81 178 SER A O 1
ATOM 1347 N N . HIS A 1 179 ? 7.907 -11.218 -9.452 1.00 95.12 179 HIS A N 1
ATOM 1348 C CA . HIS A 1 179 ? 6.873 -12.121 -9.996 1.00 95.12 179 HIS A CA 1
ATOM 1349 C C . HIS A 1 179 ? 5.739 -11.425 -10.774 1.00 95.12 179 HIS A C 1
ATOM 1351 O O . HIS A 1 179 ? 4.602 -11.901 -10.805 1.00 95.12 179 HIS A O 1
ATOM 1357 N N . MET A 1 180 ? 6.059 -10.316 -11.440 1.00 96.56 180 MET A N 1
ATOM 1358 C CA . MET A 1 180 ? 5.147 -9.611 -12.341 1.00 96.56 180 MET A CA 1
ATOM 1359 C C . MET A 1 180 ? 5.391 -10.034 -13.793 1.00 96.56 180 MET A C 1
ATOM 1361 O O . MET A 1 180 ? 6.532 -10.083 -14.248 1.00 96.56 180 MET A O 1
ATOM 1365 N N . ALA A 1 181 ? 4.319 -10.305 -14.530 1.00 97.00 181 ALA A N 1
ATOM 1366 C CA . ALA A 1 181 ? 4.345 -10.429 -15.982 1.00 97.00 181 ALA A CA 1
ATOM 1367 C C . ALA A 1 181 ? 4.187 -9.046 -16.630 1.00 97.00 181 ALA A C 1
ATOM 1369 O O . ALA A 1 181 ? 3.456 -8.204 -16.104 1.00 97.00 181 ALA A O 1
ATOM 1370 N N . ILE A 1 182 ? 4.856 -8.839 -17.765 1.00 95.38 182 ILE A N 1
ATOM 1371 C CA . ILE A 1 182 ? 4.813 -7.614 -18.575 1.00 95.38 182 ILE A CA 1
ATOM 1372 C C . ILE A 1 182 ? 4.300 -8.002 -19.968 1.00 95.38 182 ILE A C 1
ATOM 1374 O O . ILE A 1 182 ? 4.783 -8.986 -20.532 1.00 95.38 182 ILE A O 1
ATOM 1378 N N . PHE A 1 183 ? 3.331 -7.251 -20.495 1.00 91.12 183 PHE A N 1
ATOM 1379 C CA . PHE A 1 183 ? 2.671 -7.477 -21.787 1.00 91.12 183 PHE A CA 1
ATOM 1380 C C . PHE A 1 183 ? 2.699 -6.223 -22.657 1.00 91.12 183 PHE A C 1
ATOM 1382 O O . PHE A 1 183 ? 2.598 -5.109 -22.085 1.00 91.12 183 PHE A O 1
#

Radius of gyration: 17.89 Å; chains: 1; bounding box: 44×34×45 Å

Secondary structure (DSSP, 8-state):
-GGGGBHHHHHTT--S--TT-BSSSS-SSPPP-EEEES--TT-TT--SB-TT-PBP-EEEEEETTEE---BB-HHHHHHHTPPP-B---EEEE---SBSS--SSEEEEEEES--EEETTTTEEEEEEEEEEEEETTEEEEE-SEEEEEEHHHHHHH-EEBSSEEEETTEEEES-EE--SEEE-

Foldseek 3Di:
DQVLQALVCVVVVVHDDDAFDAQAPAAPADFKKKKFWQADVPAQNHDQAAPVRDGAGMGTQGDRRGGHHGAEDPVSCVVVVHDHRYHGQAMEIEAFDDPDDDAWDKAQPDFPDWDDDPVVQKTKGAGAWIWTDHPPDTDIDGGKIKMFGNNQQNRHKYFHPDWDHDHRYIYGPDIDGPGMDID